Protein AF-A0A7X0HU94-F1 (afdb_monomer)

Mean predicted aligned error: 4.26 Å

Organism: NCBI:txid1456

pLDDT: mean 89.05, std 5.47, range [71.75, 95.44]

Nearest PDB structures (foldseek):
  4u1e-assembly1_G  TM=3.875E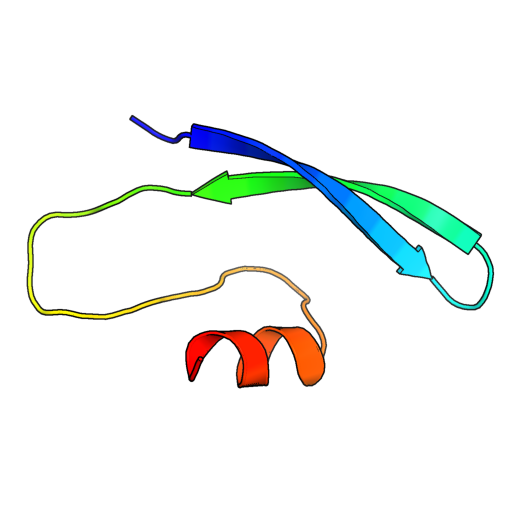-01  e=1.155E+00  Saccharomyces cerevisiae S288C
  4i1s-assembly1_B  TM=3.344E-01  e=1.419E+00  Simian virus 5 (strain W3)
  6v92-assembly1_L  TM=3.426E-01  e=5.618E+00  Saccharomyces cerevisiae S288C
  2qlz-assembly1_A  TM=2.139E-01  e=6.905E+00  unclassified

Secondary structure (DSSP, 8-state):
--EEEEEEEEETTEEEEEEEEE-PPSSSS-----SS--HHHHHHTT-

Solvent-accessible surface area (backbone atoms only — not comparable to full-atom values): 3384 Å² total; per-residue (Å²): 121,71,47,78,43,83,48,70,47,72,62,90,90,45,79,41,82,41,78,45,78,45,70,89,76,92,75,79,97,77,87,85,87,87,76,94,64,58,70,68,58,61,57,55,74,80,108

Sequence (47 aa):
MASTVLSFT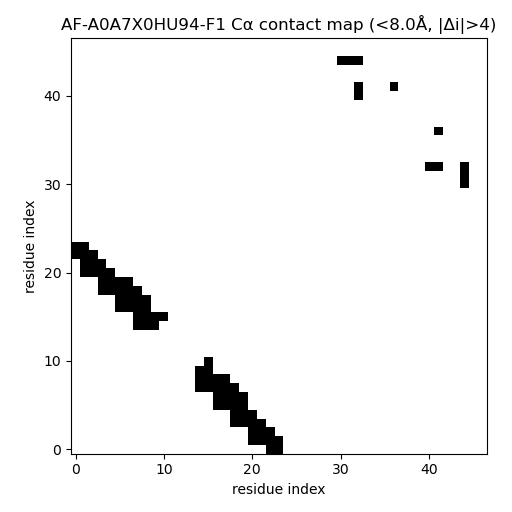LSGIEGHVVEVETEVLNGLPSVSIVGLGDKAVKEAKER

Foldseek 3Di:
DWDKDWDWDDDPPDIDIDIDIDDDDDDDDDDDDDDPDDPVVVVVRVD

InterPro domains:
  IPR020568 Ribosomal protein uS5 domain 2-type superfamily [SSF54211] (5-46)

Structure (mmCIF, N/CA/C/O backbone):
data_AF-A0A7X0HU94-F1
#
_entry.id   AF-A0A7X0HU94-F1
#
loop_
_atom_site.group_PDB
_atom_site.id
_atom_site.type_symbol
_atom_site.label_atom_id
_atom_site.label_alt_id
_atom_site.label_comp_id
_atom_site.label_asym_id
_atom_site.label_entity_id
_atom_site.label_seq_id
_atom_site.pdbx_PDB_ins_code
_atom_site.Cartn_x
_atom_site.Cartn_y
_atom_site.Cartn_z
_atom_site.occupancy
_atom_site.B_iso_or_equiv
_atom_site.auth_seq_id
_atom_site.auth_comp_id
_atom_site.auth_asym_id
_atom_site.auth_atom_id
_atom_site.pdbx_PDB_model_num
ATOM 1 N N . MET A 1 1 ? 2.614 3.413 -19.100 1.00 71.75 1 MET A N 1
ATOM 2 C CA . MET A 1 1 ? 1.144 3.456 -18.933 1.00 71.75 1 MET A CA 1
ATOM 3 C C . MET A 1 1 ? 0.888 3.137 -17.485 1.00 71.75 1 MET A C 1
ATOM 5 O O . MET A 1 1 ? 1.209 2.030 -17.060 1.00 71.75 1 MET A O 1
ATOM 9 N N . ALA A 1 2 ? 0.383 4.119 -16.744 1.00 85.50 2 ALA A N 1
A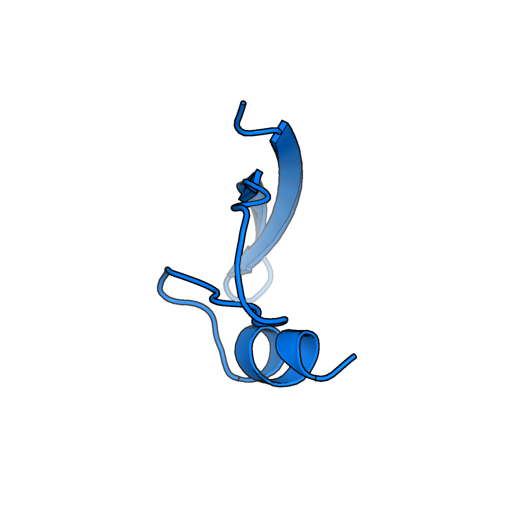TOM 10 C CA . ALA A 1 2 ? 0.010 3.917 -15.359 1.00 85.50 2 ALA A CA 1
ATOM 11 C C . ALA A 1 2 ? -1.146 2.908 -15.281 1.00 85.50 2 ALA A C 1
ATOM 13 O O . ALA A 1 2 ? -2.098 2.978 -16.059 1.00 85.50 2 ALA A O 1
ATOM 14 N N . SER A 1 3 ? -1.013 1.927 -14.395 1.00 94.38 3 SER A N 1
ATOM 15 C CA . SER A 1 3 ? -2.098 1.031 -14.010 1.00 94.38 3 SER A CA 1
ATOM 16 C C . SER A 1 3 ? -2.757 1.588 -12.760 1.00 94.38 3 SER A C 1
ATOM 18 O O . SER A 1 3 ? -2.070 2.015 -11.833 1.00 94.38 3 SER A O 1
ATOM 20 N N . THR A 1 4 ? -4.080 1.548 -12.735 1.00 94.25 4 THR A N 1
ATOM 21 C CA . THR A 1 4 ? -4.880 2.069 -11.632 1.00 94.25 4 THR A CA 1
ATOM 22 C C . THR A 1 4 ? -5.546 0.913 -10.902 1.00 94.25 4 THR A C 1
ATOM 24 O O . THR A 1 4 ? -6.163 0.048 -11.526 1.00 94.25 4 THR A O 1
ATOM 27 N N . VAL A 1 5 ? -5.413 0.885 -9.578 1.00 94.19 5 VAL A N 1
ATOM 28 C CA . VAL A 1 5 ? -5.961 -0.160 -8.711 1.00 94.19 5 VAL A CA 1
ATOM 29 C C . VAL A 1 5 ? -6.878 0.479 -7.677 1.00 94.19 5 VAL A C 1
ATOM 31 O O . VAL A 1 5 ? -6.461 1.346 -6.911 1.00 94.19 5 VAL A O 1
ATOM 34 N N . LEU A 1 6 ? -8.129 0.022 -7.631 1.00 94.50 6 LEU A N 1
ATOM 35 C CA . LEU A 1 6 ? -9.066 0.388 -6.573 1.00 94.50 6 LEU A CA 1
ATOM 36 C C . LEU A 1 6 ? -8.735 -0.384 -5.296 1.00 94.50 6 LEU A C 1
ATOM 38 O O . LEU A 1 6 ? -8.556 -1.602 -5.315 1.00 94.50 6 LEU A O 1
ATOM 42 N N . SER A 1 7 ? -8.677 0.335 -4.184 1.00 93.25 7 SER A N 1
ATOM 43 C CA . SER A 1 7 ? -8.367 -0.201 -2.864 1.00 93.25 7 SER A CA 1
ATOM 44 C C . SER A 1 7 ? -9.165 0.547 -1.792 1.00 93.25 7 SER A C 1
ATOM 46 O O . SER A 1 7 ? -10.053 1.348 -2.090 1.00 93.25 7 SER A O 1
ATOM 48 N N . PHE A 1 8 ? -8.864 0.287 -0.524 1.00 92.75 8 PHE A N 1
ATOM 49 C CA . PHE A 1 8 ? -9.393 1.050 0.595 1.00 92.75 8 PHE A CA 1
ATOM 50 C C . PHE A 1 8 ? -8.314 1.291 1.653 1.00 92.75 8 PHE A C 1
ATOM 52 O O . PHE A 1 8 ? -7.345 0.542 1.766 1.00 92.75 8 PHE A O 1
ATOM 59 N N . THR A 1 9 ? -8.497 2.345 2.438 1.00 89.88 9 THR A N 1
ATOM 60 C CA . THR A 1 9 ? -7.700 2.641 3.630 1.00 89.88 9 THR A CA 1
ATOM 61 C C . THR A 1 9 ? -8.615 2.875 4.826 1.00 89.88 9 THR A C 1
ATOM 63 O O . THR A 1 9 ? -9.826 3.038 4.664 1.00 89.88 9 THR A O 1
ATOM 66 N N . LEU A 1 10 ? -8.040 2.899 6.024 1.00 90.00 10 LEU A N 1
ATOM 67 C CA . LEU A 1 10 ? -8.752 3.213 7.256 1.00 90.00 10 LEU A CA 1
ATOM 68 C C . LEU A 1 10 ? -8.355 4.607 7.751 1.00 90.00 10 LEU A C 1
ATOM 70 O O . LEU A 1 10 ? -7.170 4.912 7.873 1.00 90.00 10 LEU A O 1
ATOM 74 N N . SER A 1 11 ? -9.348 5.430 8.083 1.00 87.38 11 SER A N 1
ATOM 75 C CA . SER A 1 11 ? -9.171 6.664 8.853 1.00 87.38 11 SER A CA 1
ATOM 76 C C . SER A 1 11 ? -9.878 6.484 10.194 1.00 87.38 11 SER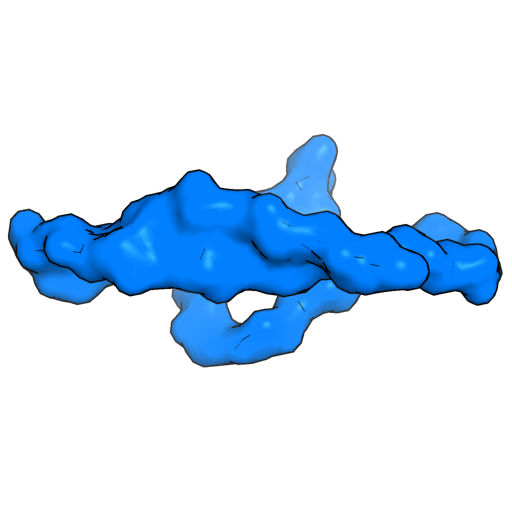 A C 1
ATOM 78 O O . SER A 1 11 ? -11.103 6.555 10.296 1.00 87.38 11 SER A O 1
ATOM 80 N N . GLY A 1 12 ? -9.114 6.144 11.234 1.00 88.88 12 GLY A N 1
ATOM 81 C CA . GLY A 1 12 ? -9.693 5.701 12.504 1.00 88.88 12 GLY A CA 1
ATOM 82 C C . GLY A 1 12 ? -10.431 4.367 12.347 1.00 88.88 12 GLY A C 1
ATOM 83 O O . GLY A 1 12 ? -9.790 3.335 12.165 1.00 88.88 12 GLY A O 1
ATOM 84 N N . ILE A 1 13 ? -11.766 4.392 12.433 1.00 92.38 13 ILE A N 1
ATOM 85 C CA . ILE A 1 13 ? -12.639 3.211 12.262 1.00 92.38 13 ILE A CA 1
ATOM 86 C C . ILE A 1 13 ? -13.409 3.213 10.934 1.00 92.38 13 ILE A C 1
ATOM 88 O O . ILE A 1 13 ? -14.123 2.255 10.642 1.00 92.38 13 ILE A O 1
ATOM 92 N N . GLU A 1 14 ? -13.296 4.282 10.146 1.00 95.44 14 GLU A N 1
ATOM 93 C CA . GLU A 1 14 ? -14.009 4.419 8.879 1.00 95.44 14 GLU A CA 1
ATOM 94 C C . GLU A 1 14 ? -13.140 3.939 7.715 1.00 95.44 14 GLU A C 1
ATOM 96 O O . GLU A 1 14 ? -11.941 4.221 7.647 1.00 95.44 14 GLU A O 1
ATOM 101 N N . GLY A 1 15 ? -13.756 3.193 6.796 1.00 93.44 15 GLY A N 1
ATOM 102 C CA . GLY A 1 15 ? -13.127 2.756 5.556 1.00 93.44 15 GLY A CA 1
ATOM 103 C C . GLY A 1 15 ? -13.353 3.769 4.441 1.00 93.44 15 GLY A C 1
ATOM 104 O O . GLY A 1 15 ? -14.489 4.152 4.169 1.00 93.44 15 GLY A O 1
ATOM 105 N N . HIS A 1 16 ? -12.282 4.159 3.757 1.00 92.06 16 HIS A N 1
ATOM 106 C CA . HIS A 1 16 ? -12.338 5.048 2.602 1.00 92.06 16 HIS A CA 1
ATOM 107 C C . HIS A 1 16 ? -11.828 4.325 1.368 1.00 92.06 16 HIS A C 1
ATOM 109 O O . HIS A 1 16 ? -10.744 3.744 1.398 1.00 92.06 16 HIS A O 1
ATOM 115 N N . VAL A 1 17 ? -12.589 4.387 0.277 1.00 94.62 17 VAL A N 1
ATOM 116 C CA . VAL A 1 17 ? -12.120 3.916 -1.030 1.00 94.62 17 VAL A CA 1
ATOM 117 C C . VAL A 1 17 ? -10.998 4.835 -1.496 1.00 94.62 17 VAL A C 1
ATOM 119 O O . VAL A 1 17 ? -11.123 6.058 -1.425 1.00 94.62 17 VAL A O 1
ATOM 122 N N . VAL A 1 18 ? -9.907 4.240 -1.963 1.00 91.62 18 VAL A N 1
ATOM 123 C CA . VAL A 1 18 ? -8.762 4.962 -2.514 1.00 91.62 18 VAL A CA 1
ATOM 124 C C . VAL A 1 18 ? -8.372 4.361 -3.849 1.00 91.62 18 VAL A C 1
ATOM 126 O O . VAL A 1 18 ? -8.528 3.164 -4.088 1.00 91.62 18 VAL A O 1
ATOM 129 N N . GLU A 1 19 ? -7.841 5.208 -4.710 1.00 93.12 19 GLU A N 1
ATOM 130 C CA . GLU A 1 19 ? -7.301 4.814 -5.996 1.00 93.12 19 GLU A CA 1
ATOM 131 C C . GLU A 1 19 ? -5.775 4.884 -5.929 1.00 93.12 19 GLU A C 1
ATOM 133 O O . GLU A 1 19 ? -5.213 5.872 -5.453 1.00 93.12 19 GLU A O 1
ATOM 138 N N . VAL A 1 20 ? -5.105 3.810 -6.345 1.00 92.38 20 VAL A N 1
ATOM 139 C CA . VAL A 1 20 ? -3.644 3.715 -6.352 1.00 92.38 20 VAL A CA 1
ATOM 140 C C . VAL A 1 20 ? -3.169 3.623 -7.789 1.00 92.38 20 VAL A C 1
ATOM 142 O O . VAL A 1 20 ? -3.508 2.681 -8.505 1.00 92.38 20 VAL A O 1
ATOM 145 N N . GLU A 1 21 ? -2.346 4.579 -8.195 1.00 93.44 21 GLU A N 1
ATOM 146 C CA . GLU A 1 21 ? -1.692 4.572 -9.498 1.00 93.44 21 GLU A CA 1
ATOM 147 C C . GLU A 1 21 ? -0.286 3.983 -9.378 1.00 93.44 21 GLU A C 1
ATOM 149 O O . GLU A 1 21 ? 0.478 4.307 -8.465 1.00 93.44 21 GLU A O 1
ATOM 154 N N . THR A 1 22 ? 0.071 3.108 -10.313 1.00 92.81 22 THR A N 1
ATOM 155 C CA . THR A 1 22 ? 1.409 2.529 -10.410 1.00 92.81 22 THR A CA 1
ATOM 156 C C . THR A 1 22 ? 1.930 2.632 -11.828 1.00 92.81 22 THR A C 1
ATOM 158 O O . THR A 1 22 ? 1.210 2.381 -12.792 1.00 92.81 22 THR A O 1
ATOM 161 N N . GLU A 1 23 ? 3.203 2.973 -11.971 1.00 93.06 23 GLU A N 1
ATOM 162 C CA . GLU A 1 23 ? 3.879 2.952 -13.256 1.00 93.06 23 GLU A CA 1
ATOM 163 C C . GLU A 1 23 ? 5.243 2.283 -13.124 1.00 93.06 23 GLU A C 1
ATOM 165 O O . GLU A 1 23 ? 6.017 2.563 -12.208 1.00 93.06 23 GLU A O 1
ATOM 170 N N . VAL A 1 24 ? 5.532 1.388 -14.067 1.00 92.62 24 VAL A N 1
ATOM 171 C CA . VAL A 1 24 ? 6.834 0.738 -14.177 1.00 92.62 24 VAL A CA 1
ATOM 172 C C . VAL A 1 24 ? 7.689 1.546 -15.141 1.00 92.62 24 VAL A C 1
ATOM 174 O O . VAL A 1 24 ? 7.370 1.669 -16.325 1.00 92.62 24 VAL A O 1
ATOM 177 N N . LEU A 1 25 ? 8.785 2.089 -14.619 1.00 91.50 25 LEU A N 1
ATOM 178 C CA . LEU A 1 25 ? 9.773 2.836 -15.388 1.00 91.50 25 LEU A CA 1
ATOM 179 C C . LEU A 1 25 ? 10.984 1.950 -15.696 1.00 91.50 25 LEU A C 1
ATOM 181 O O . LEU A 1 25 ? 11.379 1.109 -14.890 1.00 91.50 25 LEU A O 1
ATOM 185 N N . ASN A 1 26 ? 11.596 2.158 -16.862 1.00 91.81 26 ASN A N 1
ATOM 186 C CA . ASN A 1 26 ? 12.836 1.476 -17.225 1.00 91.81 26 ASN A CA 1
ATOM 187 C C . ASN A 1 26 ? 14.014 2.092 -16.460 1.00 91.81 26 ASN A C 1
ATOM 189 O O . ASN A 1 26 ? 14.181 3.311 -16.461 1.00 91.81 26 ASN A O 1
ATOM 193 N N . GLY A 1 27 ? 14.856 1.262 -15.845 1.00 90.94 27 GLY A N 1
ATOM 194 C CA . GLY A 1 27 ? 16.015 1.735 -15.092 1.00 90.94 27 GLY A CA 1
ATOM 195 C C . GLY A 1 27 ? 16.491 0.735 -14.046 1.00 90.94 27 GLY A C 1
ATOM 196 O O . GLY A 1 27 ? 16.200 -0.457 -14.124 1.00 90.94 27 GLY A O 1
ATOM 197 N N . LEU A 1 28 ? 17.248 1.231 -13.068 1.00 92.25 28 LEU A N 1
ATOM 198 C CA . LEU A 1 28 ? 17.709 0.416 -11.948 1.00 92.25 28 LEU A CA 1
ATOM 199 C C . LEU A 1 28 ? 16.523 -0.035 -11.076 1.00 92.25 28 LEU A C 1
ATOM 201 O O . LEU A 1 28 ? 15.602 0.761 -10.862 1.00 92.25 28 LEU A O 1
ATOM 205 N N . PRO A 1 29 ? 16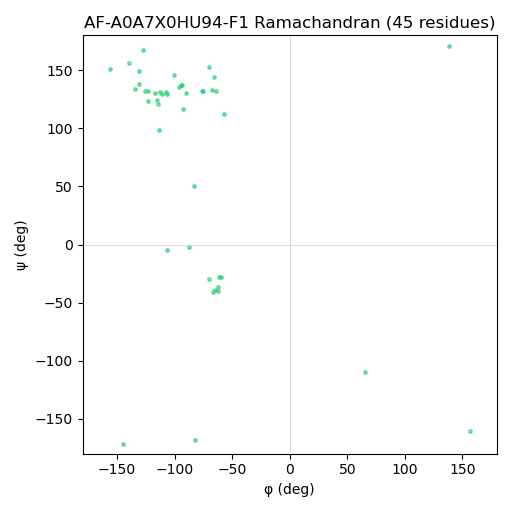.559 -1.263 -10.522 1.00 90.94 29 PRO A N 1
ATOM 206 C CA . PRO A 1 29 ? 15.518 -1.753 -9.628 1.00 90.94 29 PRO A CA 1
ATOM 207 C C . PRO A 1 29 ? 15.345 -0.821 -8.431 1.00 90.94 29 PRO A C 1
ATOM 209 O O . PRO A 1 29 ? 16.233 -0.671 -7.592 1.00 90.94 29 PRO A O 1
ATOM 212 N N . SER A 1 30 ? 14.196 -0.163 -8.371 1.00 91.25 30 SER A N 1
ATOM 213 C CA . SER A 1 30 ? 13.826 0.706 -7.267 1.00 91.25 30 SER A CA 1
ATOM 214 C C .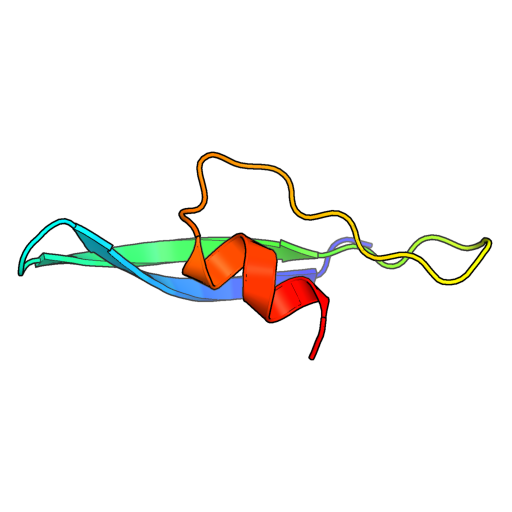 SER A 1 30 ? 12.311 0.827 -7.197 1.00 91.25 30 SER A C 1
ATOM 216 O O . SER A 1 30 ? 11.615 0.721 -8.203 1.00 91.25 30 SER A O 1
ATOM 218 N N . VAL A 1 31 ? 11.806 1.045 -5.987 1.00 91.75 31 VAL A N 1
ATOM 219 C CA . VAL A 1 31 ? 10.389 1.304 -5.728 1.00 91.75 31 VAL A CA 1
ATOM 220 C C . VAL A 1 31 ? 10.297 2.641 -5.008 1.00 91.75 31 VAL A C 1
ATOM 222 O O . VAL A 1 31 ? 11.035 2.896 -4.051 1.00 91.75 31 VAL A O 1
ATOM 225 N N . SER A 1 32 ? 9.408 3.510 -5.470 1.00 89.81 32 SER A N 1
ATOM 226 C CA . SER A 1 32 ? 9.104 4.783 -4.826 1.00 89.81 32 SER A CA 1
ATOM 227 C C . SER A 1 32 ? 7.606 4.852 -4.587 1.00 89.81 32 SER A C 1
ATOM 229 O O . SER A 1 32 ? 6.828 4.555 -5.488 1.00 89.81 32 SER A O 1
ATOM 231 N N . ILE A 1 33 ? 7.213 5.224 -3.373 1.00 90.62 33 ILE A N 1
ATOM 232 C CA . ILE A 1 33 ? 5.814 5.433 -3.006 1.00 90.62 33 ILE A CA 1
ATOM 233 C C . ILE A 1 33 ? 5.671 6.915 -2.680 1.00 90.62 33 ILE A C 1
ATOM 235 O O . ILE A 1 33 ? 6.406 7.438 -1.840 1.00 90.62 33 ILE A O 1
ATOM 239 N N . VAL A 1 34 ? 4.750 7.591 -3.363 1.00 87.19 34 VAL A N 1
ATOM 240 C CA . VAL A 1 34 ? 4.491 9.027 -3.214 1.00 87.19 34 VAL A CA 1
ATOM 241 C C . VAL A 1 34 ? 3.102 9.212 -2.608 1.00 87.19 34 VAL A C 1
ATOM 243 O O . VAL A 1 34 ? 2.145 8.593 -3.057 1.00 87.19 34 VAL A O 1
ATOM 246 N N . GLY A 1 35 ? 2.997 10.046 -1.574 1.00 82.44 35 GLY A N 1
ATOM 247 C CA . GLY A 1 35 ? 1.755 10.299 -0.839 1.00 82.44 35 GLY A CA 1
ATOM 248 C C . GLY A 1 35 ? 1.977 10.373 0.673 1.00 82.44 35 GLY A C 1
ATOM 249 O O . GLY A 1 35 ? 3.058 10.060 1.174 1.00 82.44 35 GLY A O 1
ATOM 250 N N . LEU A 1 36 ? 0.943 10.782 1.414 1.00 73.94 36 LEU A N 1
ATOM 251 C CA . LEU A 1 36 ? 0.943 10.839 2.884 1.00 73.94 36 LEU A CA 1
ATOM 252 C C . LEU A 1 36 ? 0.615 9.465 3.499 1.00 73.94 36 LEU A C 1
ATOM 254 O O . LEU A 1 36 ? -0.277 9.341 4.333 1.00 73.94 36 LEU A O 1
ATOM 258 N N . GLY A 1 37 ? 1.317 8.424 3.049 1.00 74.31 37 GLY A N 1
ATOM 259 C CA . GLY A 1 37 ? 1.218 7.087 3.631 1.00 74.31 37 GLY A CA 1
ATOM 260 C C . GLY A 1 37 ? 1.840 7.030 5.028 1.00 74.31 37 GLY A C 1
ATOM 261 O O . GLY A 1 37 ? 2.758 7.789 5.354 1.00 74.31 37 GLY A O 1
ATOM 262 N N . ASP A 1 38 ? 1.353 6.116 5.858 1.00 84.06 38 ASP A N 1
ATOM 263 C CA . ASP A 1 38 ? 1.868 5.900 7.206 1.00 84.06 38 ASP A CA 1
ATOM 264 C C . ASP A 1 38 ? 3.129 5.004 7.212 1.00 84.06 38 ASP A C 1
ATOM 266 O O . ASP A 1 38 ? 3.764 4.738 6.185 1.00 84.06 38 ASP A O 1
ATOM 270 N N . LYS A 1 39 ? 3.532 4.539 8.400 1.00 84.38 39 LYS A N 1
ATOM 271 C CA . LYS A 1 39 ? 4.682 3.636 8.550 1.00 84.38 39 LYS A CA 1
ATOM 272 C C . LYS A 1 39 ? 4.468 2.300 7.830 1.00 84.38 39 LYS A C 1
ATOM 274 O O . LYS A 1 39 ? 5.423 1.790 7.249 1.00 84.38 39 LYS A O 1
ATOM 279 N N . ALA A 1 40 ? 3.245 1.768 7.823 1.00 85.44 40 ALA A N 1
ATOM 280 C C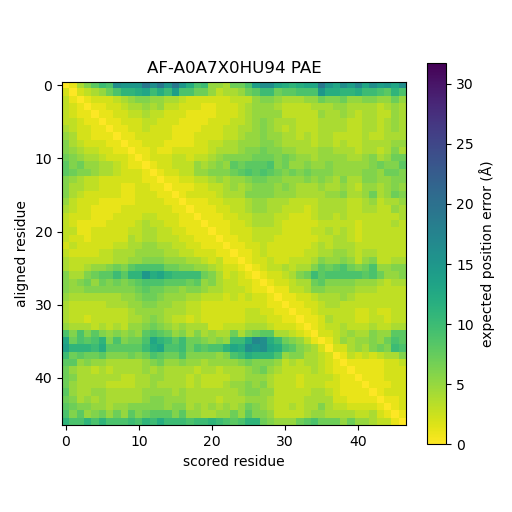A . ALA A 1 40 ? 2.942 0.494 7.179 1.00 85.44 40 ALA A CA 1
ATOM 281 C C . ALA A 1 40 ? 3.140 0.574 5.658 1.00 85.44 40 ALA A C 1
ATOM 283 O O . ALA A 1 40 ? 3.714 -0.342 5.069 1.00 85.44 40 ALA A O 1
ATOM 284 N N . VAL A 1 41 ? 2.762 1.698 5.035 1.00 88.06 41 VAL A N 1
ATOM 285 C CA . VAL A 1 41 ? 3.014 1.952 3.605 1.00 88.06 41 VAL A CA 1
ATOM 286 C C . VAL A 1 41 ? 4.516 1.995 3.299 1.00 88.06 41 VAL A C 1
ATOM 288 O O . VAL A 1 41 ? 4.958 1.436 2.297 1.00 88.06 41 VAL A O 1
ATOM 291 N N . LYS A 1 42 ? 5.328 2.608 4.171 1.00 85.88 42 LYS A N 1
ATOM 292 C CA . LYS A 1 42 ? 6.793 2.656 3.994 1.00 85.88 42 LYS A CA 1
ATOM 293 C C . LYS A 1 42 ? 7.445 1.280 4.112 1.00 85.88 42 LYS A C 1
ATOM 295 O O . LYS A 1 42 ? 8.330 0.974 3.324 1.00 85.88 42 LYS A O 1
ATOM 300 N N . GLU A 1 43 ? 7.008 0.463 5.065 1.00 87.75 43 GLU A N 1
ATOM 301 C CA . GLU A 1 43 ? 7.513 -0.905 5.253 1.00 87.75 43 GLU A CA 1
ATOM 302 C C . GLU A 1 43 ? 7.073 -1.850 4.126 1.00 87.75 43 GLU A C 1
ATOM 304 O O . GLU A 1 43 ? 7.799 -2.778 3.783 1.00 87.75 43 GLU A O 1
ATOM 309 N N . ALA A 1 44 ? 5.907 -1.611 3.513 1.00 86.81 44 ALA A N 1
ATOM 310 C CA . ALA A 1 44 ? 5.416 -2.419 2.398 1.00 86.81 44 ALA A CA 1
ATOM 311 C C . ALA A 1 44 ? 6.342 -2.380 1.173 1.00 86.81 44 ALA A C 1
ATOM 313 O O . ALA A 1 44 ? 6.401 -3.359 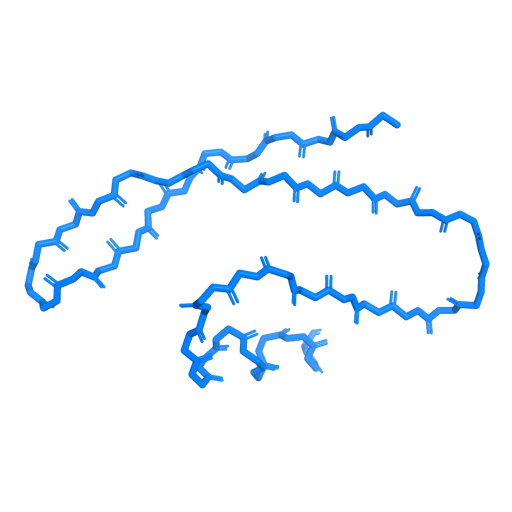0.443 1.00 86.81 44 ALA A O 1
ATOM 314 N N . LYS A 1 45 ? 7.102 -1.293 0.980 1.00 85.75 45 LYS A N 1
ATOM 315 C CA . LYS A 1 45 ? 8.106 -1.177 -0.090 1.00 85.75 45 LYS A CA 1
ATOM 316 C C . LYS A 1 45 ? 9.211 -2.244 -0.007 1.00 85.75 45 LYS A C 1
ATOM 318 O O . LYS A 1 45 ? 9.829 -2.539 -1.025 1.00 85.75 45 LYS A O 1
ATOM 323 N N . GLU A 1 46 ? 9.518 -2.752 1.186 1.00 85.62 46 GLU A N 1
ATOM 324 C CA . GLU A 1 46 ? 10.601 -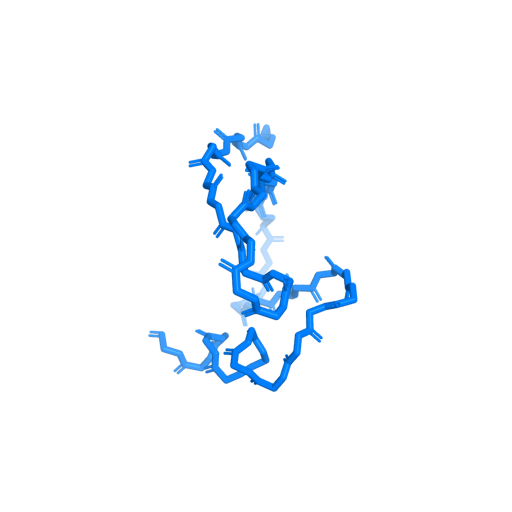3.728 1.390 1.00 85.62 46 GLU A CA 1
ATOM 325 C C . GLU A 1 46 ? 10.160 -5.187 1.195 1.00 85.62 46 GLU A C 1
ATOM 327 O O . GLU A 1 46 ? 10.987 -6.090 1.320 1.00 85.62 46 GLU A O 1
ATOM 332 N N . ARG A 1 47 ? 8.873 -5.422 0.913 1.00 79.00 47 ARG A N 1
ATOM 333 C CA . ARG A 1 47 ? 8.299 -6.750 0.671 1.00 79.00 47 ARG A CA 1
ATOM 334 C C . ARG A 1 47 ? 8.097 -6.985 -0.819 1.00 79.00 47 ARG A C 1
ATOM 336 O O . ARG A 1 47 ? 8.381 -8.122 -1.249 1.00 79.00 47 ARG A O 1
#

Radius of gyration: 12.56 Å; Cα contacts (8 Å, |Δi|>4): 42; chains: 1; bounding box: 32×18×31 Å